Protein AF-A0A8J6MMP4-F1 (afdb_monomer)

pLDDT: mean 76.73, std 19.57, range [41.09, 97.5]

Sequence (83 aa):
MKVIPIVGLLLILSGCEKFITPEKKAIPQKILKVGRCNEHGTCLVEFEGGGTGLMTRPSEGEYGCQSISQRAFELCEGPSDDE

Mean predicted aligned error: 13.56 Å

Structure (mmCIF, N/CA/C/O backbone):
data_AF-A0A8J6MMP4-F1
#
_entry.id   AF-A0A8J6MMP4-F1
#
loop_
_atom_site.group_PDB
_atom_site.id
_atom_site.type_symbol
_atom_site.label_atom_id
_atom_site.label_alt_id
_atom_site.label_comp_id
_atom_site.label_asym_id
_atom_site.label_entity_id
_atom_site.label_seq_id
_atom_site.pdbx_PDB_ins_code
_atom_site.Cartn_x
_atom_site.Cartn_y
_atom_site.Cartn_z
_atom_site.occupancy
_atom_site.B_iso_or_equiv
_atom_site.auth_seq_id
_atom_site.auth_comp_id
_atom_site.auth_asym_id
_atom_site.auth_atom_id
_atom_site.pdbx_PDB_model_num
ATOM 1 N N . MET A 1 1 ? 73.818 12.534 -13.876 1.00 41.09 1 MET A N 1
ATOM 2 C CA . MET A 1 1 ? 72.637 12.775 -13.021 1.00 41.09 1 MET A CA 1
ATOM 3 C C . MET A 1 1 ? 71.400 12.661 -13.898 1.00 41.09 1 MET A C 1
ATOM 5 O O . MET A 1 1 ? 71.236 13.477 -14.793 1.00 41.09 1 MET A O 1
ATOM 9 N N . LYS A 1 2 ? 70.601 11.603 -13.738 1.00 44.62 2 LYS A N 1
ATOM 10 C CA . LYS A 1 2 ? 69.322 11.428 -14.439 1.00 44.62 2 LYS A CA 1
ATOM 11 C C . LYS A 1 2 ? 68.256 11.314 -13.357 1.00 44.62 2 LYS A C 1
ATOM 13 O O . LYS A 1 2 ? 68.264 10.366 -12.582 1.00 44.62 2 LYS A O 1
ATOM 18 N N . VAL A 1 3 ? 67.467 12.376 -13.241 1.00 55.88 3 VAL A N 1
ATOM 19 C CA . VAL A 1 3 ? 66.409 12.546 -12.248 1.00 55.88 3 VAL A CA 1
ATOM 20 C C . VAL A 1 3 ? 65.271 11.608 -12.623 1.00 55.88 3 VAL A C 1
ATOM 22 O O . VAL A 1 3 ? 64.791 11.622 -13.753 1.00 55.88 3 VAL A O 1
ATOM 25 N N . ILE A 1 4 ? 64.904 10.757 -11.678 1.00 61.53 4 ILE A N 1
ATOM 26 C CA . ILE A 1 4 ? 63.806 9.806 -11.770 1.00 61.53 4 ILE A CA 1
ATOM 27 C C . ILE A 1 4 ? 62.505 10.565 -11.468 1.00 61.53 4 ILE A C 1
ATOM 29 O O . ILE A 1 4 ? 62.390 11.087 -10.358 1.00 61.53 4 ILE A O 1
ATOM 33 N N . PRO A 1 5 ? 61.501 10.614 -12.363 1.00 48.78 5 PRO A N 1
ATOM 34 C CA . PRO A 1 5 ? 60.168 11.037 -11.980 1.00 48.78 5 PRO A CA 1
ATOM 35 C C . PRO A 1 5 ? 59.322 9.787 -11.699 1.00 48.78 5 PRO A C 1
ATOM 37 O O . PRO A 1 5 ? 58.571 9.332 -12.552 1.00 48.78 5 PRO A O 1
ATOM 40 N N . ILE A 1 6 ? 59.424 9.220 -10.490 1.00 59.84 6 ILE A N 1
ATOM 41 C CA . ILE A 1 6 ? 58.378 8.325 -9.944 1.00 59.84 6 ILE A CA 1
ATOM 42 C C . ILE A 1 6 ? 57.329 9.228 -9.279 1.00 59.84 6 ILE A C 1
ATOM 44 O O . ILE A 1 6 ? 57.063 9.169 -8.083 1.00 59.84 6 ILE A O 1
ATOM 48 N N . VAL A 1 7 ? 56.784 10.153 -10.067 1.00 52.28 7 VAL A N 1
ATOM 49 C CA . VAL A 1 7 ? 55.608 10.944 -9.710 1.00 52.28 7 VAL A CA 1
ATOM 50 C C . VAL A 1 7 ? 54.481 10.334 -10.520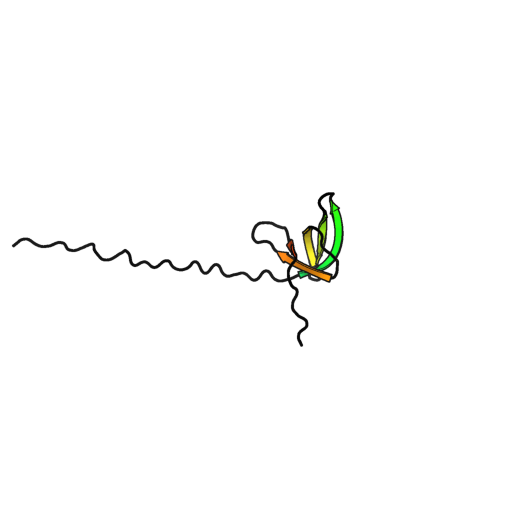 1.00 52.28 7 VAL A C 1
ATOM 52 O O . VAL A 1 7 ? 54.429 10.517 -11.731 1.00 52.28 7 VAL A O 1
ATOM 55 N N . GLY A 1 8 ? 53.622 9.550 -9.876 1.00 52.16 8 GLY A N 1
ATOM 56 C CA . GLY A 1 8 ? 52.416 9.050 -10.539 1.00 52.16 8 GLY A CA 1
ATOM 57 C C . GLY A 1 8 ? 51.952 7.653 -10.150 1.00 52.16 8 GLY A C 1
ATOM 58 O O . GLY A 1 8 ? 51.032 7.154 -10.782 1.00 52.16 8 GLY A O 1
ATOM 59 N N . LEU A 1 9 ? 52.537 7.015 -9.129 1.00 50.59 9 LEU A N 1
ATOM 60 C CA . LEU A 1 9 ? 52.000 5.764 -8.573 1.00 50.59 9 LEU A CA 1
ATOM 61 C C . LEU A 1 9 ? 51.360 5.974 -7.193 1.00 50.59 9 LEU A C 1
ATOM 63 O O . LEU A 1 9 ? 51.602 5.242 -6.241 1.00 50.59 9 LEU A O 1
ATOM 67 N N . LEU A 1 10 ? 50.554 7.018 -7.086 1.00 54.44 10 LEU A N 1
ATOM 68 C CA . LEU A 1 10 ? 49.658 7.294 -5.970 1.00 54.44 10 LEU A CA 1
ATOM 69 C C . LEU A 1 10 ? 48.449 7.939 -6.623 1.00 54.44 10 LEU A C 1
ATOM 71 O O . LEU A 1 10 ? 48.624 9.050 -7.103 1.00 54.44 10 LEU A O 1
ATOM 75 N N . LEU A 1 11 ? 47.318 7.224 -6.730 1.00 52.81 11 LEU A N 1
ATOM 76 C CA . LEU A 1 11 ? 45.937 7.739 -6.917 1.00 52.81 11 LEU A CA 1
ATOM 77 C C . LEU A 1 11 ? 44.956 6.671 -7.471 1.00 52.81 11 LEU A C 1
ATOM 79 O O . LEU A 1 11 ? 44.081 6.989 -8.265 1.00 52.81 11 LEU A O 1
ATOM 83 N N . ILE A 1 12 ? 45.052 5.393 -7.070 1.00 55.56 12 ILE A N 1
ATOM 84 C CA . ILE A 1 12 ? 43.997 4.397 -7.401 1.00 55.56 12 ILE A CA 1
ATOM 85 C C . ILE A 1 12 ? 43.486 3.649 -6.160 1.00 55.56 12 ILE A C 1
ATOM 87 O O . ILE A 1 12 ? 42.998 2.529 -6.237 1.00 55.56 12 ILE A O 1
ATOM 91 N N . LEU A 1 13 ? 43.586 4.281 -4.990 1.00 47.22 13 LEU A N 1
ATOM 92 C CA . LEU A 1 13 ? 42.944 3.805 -3.760 1.00 47.22 13 LEU A CA 1
ATOM 93 C C . LEU A 1 13 ? 41.843 4.770 -3.304 1.00 47.22 13 LEU A C 1
ATOM 95 O O . LEU A 1 13 ? 41.552 4.869 -2.116 1.00 47.22 13 LEU A O 1
ATOM 99 N N . SER A 1 14 ? 41.211 5.477 -4.246 1.00 51.22 14 SER A N 1
ATOM 100 C CA . SER A 1 14 ? 39.875 6.018 -4.006 1.00 51.22 14 SER A CA 1
ATOM 101 C C . SER A 1 14 ? 38.945 4.821 -3.931 1.00 51.22 14 SER A C 1
ATOM 103 O O . SER A 1 14 ? 38.555 4.245 -4.948 1.00 51.22 14 SER A O 1
ATOM 105 N N . GLY A 1 15 ? 38.719 4.381 -2.695 1.00 53.91 15 GLY A N 1
ATOM 106 C CA . GLY A 1 15 ? 37.817 3.302 -2.369 1.00 53.91 15 GLY A CA 1
ATOM 107 C C . GLY A 1 15 ? 36.499 3.481 -3.103 1.00 53.91 15 GLY A C 1
ATOM 108 O O . GLY 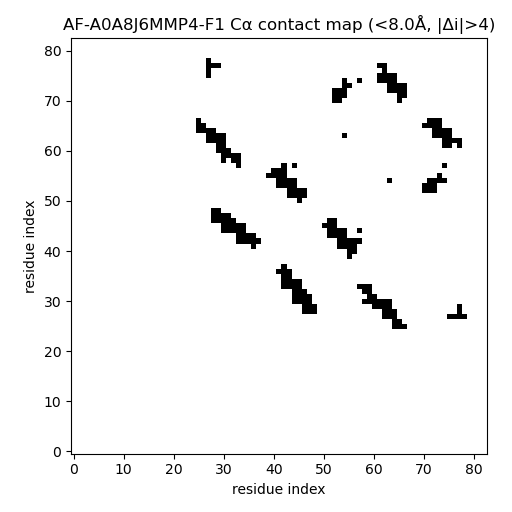A 1 15 ? 36.020 4.595 -3.308 1.00 53.91 15 GLY A O 1
ATOM 109 N N . CYS A 1 16 ? 35.906 2.356 -3.484 1.00 50.31 16 CYS A N 1
ATOM 110 C CA . CYS A 1 16 ? 34.471 2.305 -3.664 1.00 50.31 16 CYS A CA 1
ATOM 111 C C . CYS A 1 16 ? 33.858 2.741 -2.329 1.00 50.31 16 CYS A C 1
ATOM 113 O O . CYS A 1 16 ? 33.685 1.918 -1.428 1.00 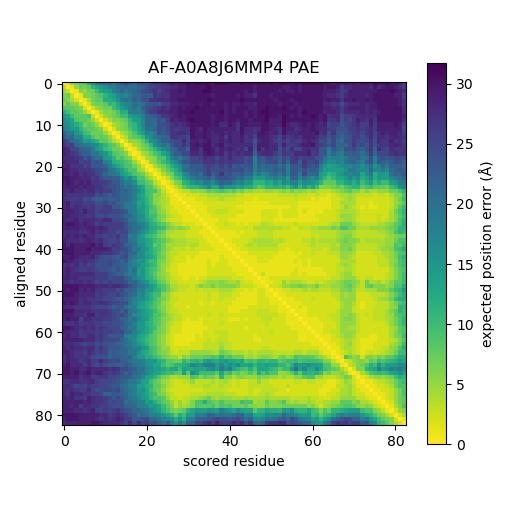50.31 16 CYS A O 1
ATOM 115 N N . GLU A 1 17 ? 33.595 4.041 -2.174 1.00 50.09 17 GLU A N 1
ATOM 116 C CA . GLU A 1 17 ? 32.574 4.526 -1.265 1.00 50.09 17 GLU A CA 1
ATOM 117 C C . GLU A 1 17 ? 31.345 3.710 -1.628 1.00 50.09 17 GLU A C 1
ATOM 119 O O . GLU A 1 17 ? 30.742 3.878 -2.690 1.00 50.09 17 GLU A O 1
ATOM 124 N N . LYS A 1 18 ? 31.060 2.705 -0.795 1.00 49.97 18 LYS A N 1
ATOM 125 C CA . LYS A 1 18 ? 29.801 1.989 -0.849 1.00 49.97 18 LYS A CA 1
ATOM 126 C C . LYS A 1 18 ? 28.758 3.090 -0.833 1.00 49.97 18 LYS A C 1
ATOM 128 O O . LYS A 1 18 ? 28.661 3.809 0.157 1.00 49.97 18 LYS A O 1
ATOM 133 N N . PHE A 1 19 ? 28.034 3.245 -1.936 1.00 49.91 19 PHE A N 1
ATOM 134 C CA . PHE A 1 19 ? 26.798 4.001 -1.958 1.00 49.91 19 PHE A CA 1
ATOM 135 C C . PHE A 1 19 ? 25.897 3.334 -0.919 1.00 49.91 19 PHE A C 1
ATOM 137 O O . PHE A 1 19 ? 25.199 2.362 -1.206 1.00 49.91 19 PHE A O 1
ATOM 144 N N . ILE A 1 20 ? 25.978 3.811 0.325 1.00 49.75 20 ILE A N 1
ATOM 145 C CA . ILE A 1 20 ? 24.976 3.579 1.350 1.00 49.75 20 ILE A CA 1
ATOM 146 C C . ILE A 1 20 ? 23.786 4.350 0.812 1.00 49.75 20 ILE A C 1
ATOM 148 O O . ILE A 1 20 ? 23.616 5.537 1.074 1.00 49.75 20 ILE A O 1
ATOM 152 N N . THR A 1 21 ? 23.021 3.693 -0.053 1.00 51.41 21 THR A N 1
ATOM 153 C CA . THR A 1 21 ? 21.692 4.174 -0.376 1.00 51.41 21 THR A CA 1
ATOM 154 C C . THR A 1 21 ? 20.976 4.013 0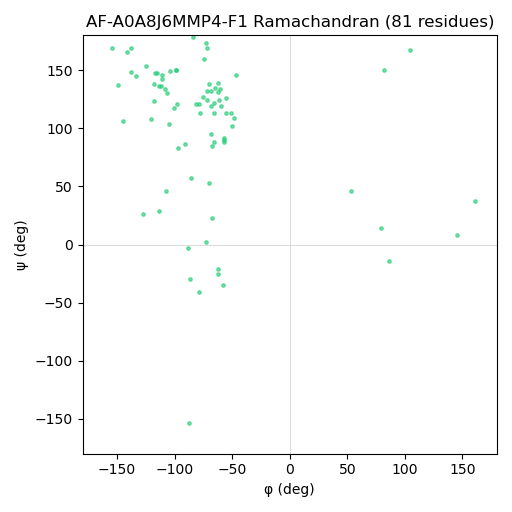.950 1.00 51.41 21 THR A C 1
ATOM 156 O O . THR A 1 21 ? 20.909 2.878 1.427 1.00 51.41 21 THR A O 1
ATOM 159 N N . PRO A 1 22 ? 20.568 5.097 1.632 1.00 47.47 22 PRO A N 1
ATOM 160 C CA . PRO A 1 22 ? 19.761 4.927 2.818 1.00 47.47 22 PRO A CA 1
ATOM 161 C C . PRO A 1 22 ? 18.569 4.099 2.354 1.00 47.47 22 PRO A C 1
ATOM 163 O O . PRO A 1 22 ? 17.807 4.551 1.497 1.00 47.47 22 PRO A O 1
ATOM 166 N N . GLU A 1 23 ? 18.465 2.861 2.842 1.00 49.69 23 GLU A N 1
ATOM 167 C CA . GLU A 1 23 ? 17.221 2.110 2.822 1.00 49.69 23 GLU A CA 1
ATOM 168 C C . GLU A 1 23 ? 16.244 3.002 3.571 1.00 49.69 23 GLU A C 1
ATOM 170 O O . GLU A 1 23 ? 16.151 2.997 4.799 1.00 49.69 23 GLU A O 1
ATOM 175 N N . LYS A 1 24 ? 15.592 3.891 2.825 1.00 52.78 24 LYS A N 1
ATOM 176 C CA . LYS A 1 24 ? 14.454 4.650 3.292 1.00 52.78 24 LYS A CA 1
ATOM 177 C C . LYS A 1 24 ? 13.420 3.562 3.498 1.00 52.78 24 LYS A C 1
ATOM 179 O O . LYS A 1 24 ? 12.749 3.177 2.547 1.00 52.78 24 LYS A O 1
ATOM 184 N N . LYS A 1 25 ? 13.413 2.979 4.701 1.00 57.28 25 LYS A N 1
ATOM 185 C CA . LYS A 1 25 ? 12.445 1.970 5.112 1.00 57.28 25 LYS A CA 1
ATOM 186 C C . LYS A 1 25 ? 11.089 2.538 4.728 1.00 57.28 25 LYS A C 1
ATOM 188 O O . LYS A 1 25 ? 10.690 3.576 5.258 1.00 57.28 25 LYS A O 1
ATOM 193 N N . ALA A 1 26 ? 10.474 1.956 3.703 1.00 68.44 26 ALA A N 1
ATOM 194 C CA . ALA A 1 26 ? 9.174 2.397 3.247 1.00 68.44 26 ALA A CA 1
ATOM 195 C C . ALA A 1 26 ? 8.239 2.230 4.444 1.00 68.44 26 ALA A C 1
ATOM 197 O O . ALA A 1 26 ? 8.156 1.142 5.006 1.00 68.44 26 ALA A O 1
ATOM 198 N N . ILE A 1 27 ? 7.648 3.332 4.906 1.00 85.38 27 ILE A N 1
ATOM 199 C CA . ILE A 1 27 ? 6.815 3.320 6.107 1.00 85.38 27 ILE A CA 1
ATOM 200 C C . ILE A 1 27 ? 5.558 2.512 5.762 1.00 85.38 27 ILE A C 1
ATOM 202 O O . ILE A 1 27 ? 4.850 2.920 4.833 1.00 85.38 27 ILE A O 1
ATOM 206 N N . PRO A 1 28 ? 5.286 1.388 6.452 1.00 90.69 28 PRO A N 1
ATOM 207 C CA . PRO A 1 28 ? 4.088 0.602 6.201 1.00 90.69 28 PRO A CA 1
ATOM 208 C C . PRO A 1 28 ? 2.849 1.441 6.503 1.00 90.69 28 PRO A C 1
ATOM 210 O O . PRO A 1 28 ? 2.756 2.069 7.558 1.00 90.69 28 PRO A O 1
ATOM 213 N N . GLN A 1 29 ? 1.889 1.457 5.583 1.00 92.69 29 GLN A N 1
ATOM 214 C CA . GLN A 1 29 ? 0.616 2.151 5.754 1.00 92.69 29 GLN A CA 1
ATOM 215 C C . GLN A 1 29 ? -0.528 1.150 5.709 1.00 92.69 29 GLN A C 1
ATOM 217 O O . GLN A 1 29 ? -0.675 0.419 4.730 1.00 92.69 29 GLN A O 1
ATOM 222 N N . LYS A 1 30 ? -1.346 1.129 6.762 1.00 95.12 30 LYS A N 1
ATOM 223 C CA . LYS A 1 30 ? -2.475 0.208 6.866 1.00 95.12 30 LYS A CA 1
ATOM 224 C C . LYS A 1 30 ? -3.589 0.600 5.905 1.00 95.12 30 LYS A C 1
ATOM 226 O O . LYS A 1 30 ? -3.975 1.771 5.831 1.00 95.12 30 LYS A O 1
ATOM 231 N N . ILE A 1 31 ? -4.098 -0.380 5.172 1.00 96.31 31 ILE A N 1
ATOM 232 C CA . ILE A 1 31 ? -5.185 -0.223 4.212 1.00 96.31 31 ILE A CA 1
ATOM 233 C C . ILE A 1 31 ? -6.495 -0.153 4.988 1.00 96.31 31 ILE A C 1
ATOM 235 O O . ILE A 1 31 ? -6.932 -1.136 5.585 1.00 96.31 31 ILE A O 1
ATOM 239 N N . LEU A 1 32 ? -7.128 1.016 4.953 1.00 97.19 32 LEU A N 1
ATOM 240 C CA . LEU A 1 32 ? -8.434 1.244 5.558 1.00 97.19 32 LEU A CA 1
ATOM 241 C C . LEU A 1 32 ? -9.551 0.692 4.672 1.00 97.19 32 LEU A C 1
ATOM 243 O O . LEU A 1 32 ? -10.516 0.129 5.176 1.00 97.19 32 LEU A O 1
ATOM 247 N N . LYS A 1 33 ? -9.436 0.891 3.355 1.00 97.50 33 LYS A N 1
ATOM 248 C CA . LYS A 1 33 ? -10.490 0.533 2.407 1.00 97.50 33 LYS A CA 1
ATOM 249 C C . LYS A 1 33 ? -9.930 0.136 1.054 1.00 97.50 33 LYS A C 1
ATOM 251 O O . LYS A 1 33 ? -9.062 0.825 0.510 1.00 97.50 33 LYS A O 1
ATOM 256 N N . VAL A 1 34 ? -10.490 -0.925 0.475 1.00 96.94 34 VAL A N 1
ATOM 257 C CA . VAL A 1 34 ? -10.212 -1.326 -0.910 1.00 96.94 34 VAL A CA 1
ATOM 258 C C . VAL A 1 34 ? -11.350 -0.853 -1.811 1.00 96.94 34 VAL A C 1
ATOM 260 O O . VAL A 1 34 ? -12.513 -1.221 -1.656 1.00 96.94 34 VAL A O 1
ATOM 263 N N . GLY A 1 35 ? -11.014 0.021 -2.752 1.00 95.00 35 GLY A N 1
ATOM 264 C CA . GLY A 1 35 ? -11.934 0.586 -3.727 1.00 95.00 35 GLY A CA 1
ATOM 265 C C . GLY A 1 35 ? -12.073 -0.264 -4.989 1.00 95.00 35 GLY A C 1
ATOM 266 O O . GLY A 1 35 ? -11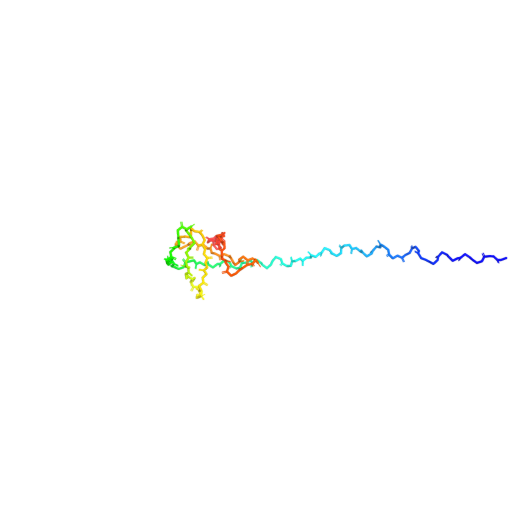.889 -1.479 -5.001 1.00 95.00 35 GLY A O 1
ATOM 267 N N . ARG A 1 36 ? -12.422 0.398 -6.098 1.00 93.19 36 ARG A N 1
ATOM 268 C CA . ARG A 1 36 ? -12.631 -0.270 -7.387 1.00 93.19 36 ARG A CA 1
ATOM 269 C C . ARG A 1 36 ? -11.324 -0.887 -7.898 1.00 93.19 36 ARG A C 1
ATOM 271 O O . ARG A 1 36 ? -10.295 -0.213 -7.938 1.00 93.19 36 ARG A O 1
ATOM 278 N N . CYS A 1 37 ? -11.423 -2.126 -8.370 1.00 95.44 37 CYS A N 1
ATOM 279 C CA . CYS A 1 37 ? -10.343 -2.859 -9.021 1.00 95.44 37 CYS A CA 1
ATOM 280 C C . CYS A 1 37 ? -10.539 -2.916 -10.542 1.00 95.44 37 CYS A C 1
ATOM 282 O O . CYS A 1 37 ? -11.673 -2.927 -11.027 1.00 95.44 37 CYS A O 1
ATOM 284 N N . ASN A 1 38 ? -9.439 -2.952 -11.294 1.00 95.19 38 ASN A N 1
ATOM 285 C CA . ASN A 1 38 ? -9.448 -3.265 -12.725 1.00 95.19 38 ASN A CA 1
ATOM 286 C C . ASN A 1 38 ? -9.428 -4.791 -12.972 1.00 95.19 38 ASN A C 1
ATOM 288 O O . ASN A 1 38 ? -9.355 -5.583 -12.032 1.00 95.19 38 ASN A O 1
ATOM 292 N N . GLU A 1 39 ? -9.455 -5.209 -14.241 1.00 96.81 39 GLU A N 1
ATOM 293 C CA . GLU A 1 39 ? -9.429 -6.629 -14.644 1.00 96.81 39 GLU A CA 1
ATOM 294 C C . GLU A 1 39 ? -8.148 -7.381 -14.236 1.00 96.81 39 GLU A C 1
ATOM 296 O O . GLU A 1 39 ? -8.155 -8.603 -14.108 1.00 96.81 39 GLU A O 1
ATOM 301 N N . HIS A 1 40 ? -7.058 -6.658 -13.973 1.00 93.94 40 HIS A N 1
ATOM 302 C CA . HIS A 1 40 ? -5.788 -7.221 -13.512 1.00 93.94 40 HIS A CA 1
ATOM 303 C C . HIS A 1 40 ? -5.714 -7.348 -11.980 1.00 93.94 40 HIS A C 1
ATOM 305 O O . HIS A 1 40 ? -4.731 -7.866 -11.446 1.00 93.94 40 HIS A O 1
ATOM 311 N N . GLY A 1 41 ? -6.749 -6.899 -11.262 1.00 93.31 41 GLY A N 1
ATOM 312 C CA . GLY A 1 41 ? -6.792 -6.890 -9.803 1.00 93.31 41 GLY A CA 1
ATOM 313 C C . GLY A 1 41 ? -6.022 -5.732 -9.170 1.00 93.31 41 GLY A C 1
ATOM 314 O O . GLY A 1 41 ? -5.774 -5.770 -7.970 1.00 93.31 41 GLY A O 1
ATOM 315 N N . THR A 1 42 ? -5.633 -4.707 -9.934 1.00 94.19 42 THR A N 1
ATOM 316 C CA . THR A 1 42 ? -5.108 -3.458 -9.369 1.00 94.19 42 THR A CA 1
ATOM 317 C C . THR A 1 42 ? -6.269 -2.601 -8.881 1.00 94.19 42 THR A C 1
ATOM 319 O O . THR A 1 42 ? -7.145 -2.230 -9.664 1.00 94.19 42 THR A O 1
ATOM 322 N N . CYS A 1 43 ? -6.270 -2.286 -7.592 1.00 95.12 43 CYS A N 1
ATOM 323 C CA . CYS A 1 43 ? -7.317 -1.556 -6.898 1.00 95.12 43 CYS A CA 1
ATOM 324 C C . CYS A 1 43 ? -6.798 -0.208 -6.395 1.00 95.12 43 CYS A C 1
ATOM 326 O O . CYS A 1 43 ? -5.628 -0.077 -6.024 1.00 95.12 43 CYS A O 1
ATOM 328 N N . LEU A 1 44 ? -7.684 0.788 -6.362 1.00 95.25 44 LEU A N 1
ATOM 329 C CA . LEU A 1 44 ? -7.458 2.011 -5.593 1.00 95.25 44 LEU A CA 1
ATOM 330 C C . LEU A 1 44 ? -7.674 1.700 -4.110 1.00 95.25 44 LEU A C 1
ATOM 332 O O . LEU A 1 44 ? -8.726 1.176 -3.758 1.00 95.25 44 LEU A O 1
ATOM 336 N N . VAL A 1 45 ? -6.711 2.027 -3.257 1.00 95.75 45 VAL A N 1
ATOM 337 C CA . VAL A 1 45 ? -6.792 1.834 -1.803 1.00 95.75 45 VAL A CA 1
ATOM 338 C C . VAL A 1 45 ? -6.740 3.169 -1.076 1.00 95.75 45 VAL A C 1
ATOM 340 O O . VAL A 1 45 ? -6.079 4.102 -1.538 1.00 95.75 45 VAL A O 1
ATOM 343 N N . GLU A 1 46 ? -7.422 3.250 0.062 1.00 95.69 46 GLU A N 1
ATOM 344 C CA . GLU A 1 46 ? -7.344 4.362 1.014 1.00 95.69 46 GLU A CA 1
ATOM 345 C C . GLU A 1 46 ? -6.597 3.884 2.266 1.00 95.69 46 GLU A C 1
ATOM 347 O O . GLU A 1 46 ? -6.877 2.793 2.772 1.00 95.69 46 GLU A O 1
ATOM 352 N N . PHE A 1 47 ? -5.649 4.677 2.764 1.00 95.06 47 PHE A N 1
ATOM 353 C CA . PHE A 1 47 ? -4.844 4.334 3.943 1.00 95.06 47 PHE A CA 1
ATOM 354 C C . PHE A 1 47 ? -5.373 5.017 5.212 1.00 95.06 47 PHE A C 1
ATOM 356 O O . PHE A 1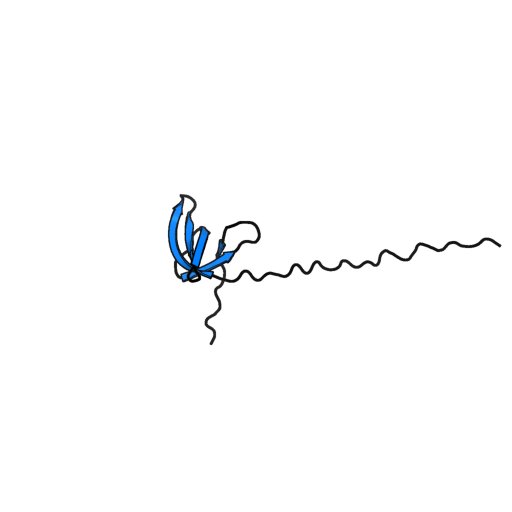 47 ? -5.900 6.127 5.143 1.00 95.06 47 PHE A O 1
ATOM 363 N N . GLU A 1 48 ? -5.183 4.397 6.383 1.00 93.88 48 GLU A N 1
ATOM 364 C CA . GLU A 1 48 ? -5.623 4.959 7.678 1.00 93.88 48 GLU A CA 1
ATOM 365 C C . GLU A 1 48 ? -5.013 6.339 7.977 1.00 93.88 48 GLU A C 1
ATOM 367 O O . GLU A 1 48 ? -5.685 7.208 8.526 1.00 93.88 48 GLU A O 1
ATOM 372 N N . GLY A 1 49 ? -3.760 6.571 7.569 1.00 88.75 49 GLY A N 1
ATOM 373 C CA . GLY A 1 49 ? -3.066 7.857 7.728 1.00 88.75 49 GLY A CA 1
ATOM 374 C C . GLY A 1 49 ? -3.563 8.973 6.799 1.00 88.75 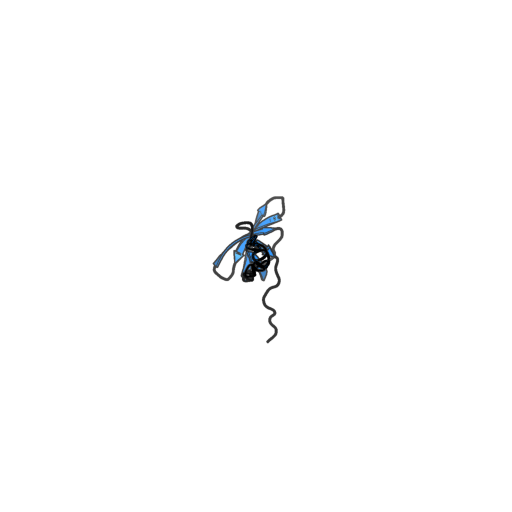49 GLY A C 1
ATOM 375 O O . GLY A 1 49 ? -3.022 10.079 6.822 1.00 88.75 49 GLY A O 1
ATOM 376 N N . GLY A 1 50 ? -4.579 8.692 5.980 1.00 86.62 50 GLY A N 1
ATOM 377 C CA . GLY A 1 50 ? -5.017 9.550 4.892 1.00 86.62 50 GLY A CA 1
ATOM 378 C C . GLY A 1 50 ? -4.163 9.366 3.636 1.00 86.62 50 GLY A C 1
ATOM 379 O O . GLY A 1 50 ? -2.980 9.041 3.684 1.00 86.62 50 GLY A O 1
ATOM 380 N N . GLY A 1 51 ? -4.782 9.582 2.478 1.00 89.00 51 GLY A N 1
ATOM 381 C CA . GLY A 1 51 ? -4.150 9.387 1.175 1.00 89.00 51 GLY A CA 1
ATOM 382 C C . GLY A 1 51 ? -4.605 8.112 0.471 1.00 89.00 51 GLY A C 1
ATOM 383 O O . GLY A 1 51 ? -5.267 7.246 1.043 1.00 89.00 51 GLY A O 1
ATOM 384 N N . THR A 1 52 ? -4.269 8.032 -0.814 1.00 91.94 52 THR A N 1
ATOM 385 C CA . THR A 1 52 ? -4.719 6.960 -1.704 1.00 91.94 52 THR A CA 1
ATOM 386 C C . THR A 1 52 ? -3.570 6.401 -2.525 1.00 91.94 52 THR A C 1
ATOM 388 O O . THR A 1 52 ? -2.705 7.161 -2.970 1.00 91.94 52 THR A O 1
ATOM 391 N N . GLY A 1 53 ? -3.599 5.100 -2.795 1.00 91.38 53 GLY A N 1
ATOM 392 C CA . GLY A 1 53 ? -2.591 4.402 -3.591 1.00 91.38 53 GLY A CA 1
ATOM 393 C C . GLY A 1 53 ? -3.196 3.391 -4.556 1.00 91.38 53 GLY A C 1
ATOM 394 O O . GLY A 1 53 ? -4.382 3.081 -4.485 1.00 91.38 53 GLY A O 1
ATOM 395 N N . LEU A 1 54 ? -2.375 2.870 -5.465 1.00 93.56 54 LEU A N 1
ATOM 396 C CA . LEU A 1 54 ? -2.731 1.724 -6.303 1.00 93.56 54 LEU A CA 1
ATOM 397 C C . LEU A 1 54 ? -1.969 0.493 -5.821 1.00 93.56 54 LEU A C 1
ATOM 399 O O . LEU A 1 54 ? -0.750 0.563 -5.656 1.00 93.56 54 LEU A O 1
ATOM 403 N N . MET A 1 55 ? -2.681 -0.616 -5.624 1.00 93.44 55 MET A N 1
ATOM 404 C CA . MET A 1 55 ? -2.121 -1.898 -5.179 1.00 93.44 55 MET A CA 1
ATOM 405 C C . MET A 1 55 ? -2.736 -3.051 -5.959 1.00 93.44 55 MET A C 1
ATOM 407 O O . MET A 1 55 ? -3.899 -2.984 -6.346 1.00 93.44 55 MET A O 1
ATOM 411 N N . THR A 1 56 ? -1.979 -4.124 -6.175 1.00 94.00 56 THR A N 1
ATOM 412 C CA . THR A 1 56 ? -2.474 -5.318 -6.873 1.00 94.00 56 THR A CA 1
ATOM 413 C C . THR A 1 56 ? -2.894 -6.381 -5.869 1.00 94.00 56 THR A C 1
ATOM 415 O O . THR A 1 56 ? -2.072 -6.841 -5.087 1.00 94.00 56 THR A O 1
ATOM 418 N N . ARG A 1 57 ? -4.172 -6.773 -5.926 1.00 94.31 57 ARG A N 1
ATOM 419 C CA . ARG A 1 57 ? -4.841 -7.734 -5.032 1.00 94.31 57 ARG A CA 1
ATOM 420 C C . ARG A 1 57 ? -4.712 -7.416 -3.525 1.00 94.31 57 ARG A C 1
ATOM 422 O O . ARG A 1 57 ? -4.407 -8.329 -2.766 1.00 94.31 57 ARG A O 1
ATOM 429 N N . PRO A 1 58 ? -4.931 -6.162 -3.088 1.00 95.25 58 PRO A N 1
ATOM 430 C CA . PRO A 1 58 ? -4.930 -5.820 -1.669 1.00 95.25 58 PRO A CA 1
ATOM 431 C C . PRO A 1 58 ? -6.204 -6.298 -0.959 1.00 95.25 58 PRO A C 1
ATOM 433 O O . PRO A 1 58 ? -7.259 -6.440 -1.586 1.00 95.25 58 PRO A O 1
ATOM 436 N N . SER A 1 59 ? -6.122 -6.417 0.362 1.00 96.06 59 SER A N 1
ATOM 437 C CA . SER A 1 59 ? -7.245 -6.606 1.283 1.00 96.06 59 SER A CA 1
ATOM 438 C C . SER A 1 59 ? -7.249 -5.527 2.373 1.00 96.06 59 SER A C 1
ATOM 440 O O . SER A 1 59 ? -6.216 -4.955 2.720 1.00 96.06 59 SER A O 1
ATOM 442 N N . GLU A 1 60 ? -8.427 -5.226 2.922 1.00 96.25 60 GLU A N 1
ATOM 443 C CA . GLU A 1 60 ? -8.548 -4.307 4.062 1.00 96.25 60 GLU A CA 1
ATOM 444 C C . GLU A 1 60 ? -7.814 -4.871 5.286 1.00 96.25 60 GLU A C 1
ATOM 446 O O . GLU A 1 60 ? -7.872 -6.070 5.559 1.00 96.25 60 GLU A O 1
ATOM 451 N N . GLY A 1 61 ? -7.108 -4.008 6.018 1.00 94.06 61 GLY A N 1
ATOM 452 C CA . GLY A 1 61 ? -6.282 -4.391 7.163 1.00 94.06 61 GLY A CA 1
ATOM 453 C C . GLY A 1 61 ? -4.850 -4.821 6.824 1.00 94.06 61 GLY A C 1
ATOM 454 O O . GLY A 1 61 ? -4.024 -4.844 7.733 1.00 94.06 61 GLY A O 1
ATOM 455 N N . GLU A 1 62 ? -4.528 -5.099 5.555 1.00 95.25 62 GLU A N 1
ATOM 456 C CA . GLU A 1 62 ? -3.141 -5.315 5.114 1.00 95.25 62 GLU A CA 1
ATOM 457 C C . GLU A 1 62 ? -2.351 -3.995 5.072 1.00 95.25 62 GLU A C 1
ATOM 459 O O . GLU A 1 62 ? -2.905 -2.909 5.260 1.00 95.25 62 GLU A O 1
ATOM 464 N N . TYR A 1 63 ? -1.044 -4.075 4.813 1.00 94.62 63 TYR A N 1
ATOM 465 C CA . TYR A 1 63 ? -0.156 -2.914 4.777 1.00 94.62 63 TYR A CA 1
ATOM 466 C C . TYR A 1 63 ? 0.459 -2.722 3.392 1.00 94.62 63 TYR A C 1
ATOM 468 O O . TYR A 1 63 ? 0.878 -3.672 2.730 1.00 94.62 63 TYR A O 1
ATOM 476 N N . GLY A 1 64 ? 0.516 -1.463 2.959 1.00 93.00 64 GLY A N 1
ATOM 477 C CA . GLY A 1 64 ? 1.159 -1.038 1.725 1.00 93.00 64 GLY A CA 1
ATOM 478 C C . GLY A 1 64 ? 2.409 -0.209 1.994 1.00 93.00 64 GLY A C 1
ATOM 479 O O . GLY A 1 64 ? 2.400 0.714 2.809 1.00 93.00 64 GLY A O 1
ATOM 480 N N . CYS A 1 65 ? 3.471 -0.494 1.251 1.00 90.62 65 CYS A N 1
ATOM 481 C CA . CYS A 1 65 ? 4.720 0.252 1.265 1.00 90.62 65 CYS A CA 1
ATOM 482 C C . CYS A 1 65 ? 4.923 0.936 -0.088 1.00 90.62 65 CYS A C 1
ATOM 484 O O . CYS A 1 65 ? 4.677 0.342 -1.137 1.00 90.62 65 CYS A O 1
ATOM 486 N N . GLN A 1 66 ? 5.348 2.201 -0.078 1.00 87.94 66 GLN A N 1
ATOM 487 C CA . GLN A 1 66 ? 5.563 2.949 -1.316 1.00 87.94 66 GLN A CA 1
ATOM 488 C C . GLN A 1 66 ? 6.719 2.329 -2.106 1.00 87.94 66 GLN A C 1
ATOM 490 O O . GLN A 1 66 ? 7.843 2.252 -1.605 1.00 87.94 66 GLN A O 1
ATOM 495 N N . SER A 1 67 ? 6.452 1.916 -3.344 1.00 78.69 67 SER A N 1
ATOM 496 C CA . SER A 1 67 ? 7.493 1.383 -4.216 1.00 78.69 67 SER A CA 1
ATOM 497 C C . SER A 1 67 ? 8.439 2.507 -4.644 1.00 78.69 67 SER A C 1
ATOM 499 O O . SER A 1 67 ? 8.010 3.606 -4.995 1.00 78.69 67 SER A O 1
ATOM 501 N N . ILE A 1 68 ? 9.746 2.235 -4.653 1.00 69.06 68 ILE A N 1
ATOM 502 C CA . ILE A 1 68 ? 10.792 3.215 -5.013 1.00 69.06 68 ILE A CA 1
ATOM 503 C C . ILE A 1 68 ? 10.624 3.693 -6.467 1.00 69.06 68 ILE A C 1
ATOM 505 O O . ILE A 1 68 ? 11.042 4.792 -6.829 1.00 69.06 68 ILE A O 1
ATOM 509 N N . SER A 1 69 ? 9.995 2.868 -7.307 1.00 59.72 69 SER A N 1
ATOM 510 C CA . SER A 1 69 ? 9.898 3.099 -8.743 1.00 59.72 69 SER A CA 1
ATOM 511 C C . SER A 1 69 ? 8.705 3.972 -9.154 1.00 59.72 69 SER A C 1
ATOM 513 O O . SER A 1 69 ? 8.803 4.644 -10.180 1.00 59.72 69 SER A O 1
ATOM 515 N N . GLN A 1 70 ? 7.575 3.971 -8.426 1.00 58.38 70 GLN A N 1
ATOM 516 C CA . GLN A 1 70 ? 6.304 4.546 -8.917 1.00 58.38 70 GLN A CA 1
ATOM 517 C C . GLN A 1 70 ? 5.363 4.995 -7.779 1.00 58.38 70 GLN A C 1
ATOM 519 O O . GLN A 1 70 ? 5.548 4.631 -6.625 1.00 58.38 70 GLN A O 1
ATOM 524 N N . ARG A 1 71 ? 4.277 5.729 -8.100 1.00 64.69 71 ARG A N 1
ATOM 525 C CA . ARG A 1 71 ? 3.145 6.026 -7.177 1.00 64.69 71 ARG A CA 1
ATOM 526 C C . ARG A 1 71 ? 2.314 4.775 -6.802 1.00 64.69 71 ARG A C 1
ATOM 528 O O . ARG A 1 71 ? 1.134 4.884 -6.473 1.00 64.69 71 ARG A O 1
ATOM 535 N N . ALA A 1 72 ? 2.911 3.597 -6.919 1.00 82.25 72 ALA A N 1
ATOM 536 C CA . ALA A 1 72 ? 2.319 2.314 -6.602 1.00 82.25 72 ALA A CA 1
ATOM 537 C C . ALA A 1 72 ? 2.773 1.879 -5.209 1.00 82.25 72 ALA A C 1
ATOM 539 O O . ALA A 1 72 ? 3.872 2.220 -4.759 1.00 82.25 72 ALA A O 1
ATOM 540 N N . PHE A 1 73 ? 1.910 1.127 -4.545 1.00 90.06 73 PHE A N 1
ATOM 541 C CA . PHE A 1 73 ? 2.207 0.513 -3.266 1.00 90.06 73 PHE A CA 1
ATOM 542 C C . PHE A 1 73 ? 2.297 -0.997 -3.457 1.00 90.06 73 PHE A C 1
ATOM 544 O O . PHE A 1 73 ? 1.552 -1.589 -4.242 1.00 90.06 73 PHE A O 1
ATOM 551 N N . GLU A 1 74 ? 3.228 -1.612 -2.748 1.00 91.12 74 GLU A N 1
ATOM 552 C CA . GLU A 1 74 ? 3.410 -3.060 -2.710 1.00 91.12 74 GLU A CA 1
ATOM 553 C C . GLU A 1 74 ? 3.014 -3.561 -1.324 1.00 91.12 74 GLU A C 1
ATOM 555 O O . GLU A 1 74 ? 3.182 -2.842 -0.336 1.00 91.12 74 GLU A O 1
ATOM 560 N N . LEU A 1 75 ? 2.443 -4.766 -1.258 1.00 90.81 75 LEU A N 1
ATOM 561 C CA . LEU A 1 75 ? 2.119 -5.391 0.021 1.00 90.81 75 LEU A CA 1
ATOM 562 C C . LEU A 1 75 ? 3.404 -5.576 0.828 1.00 90.81 75 LEU A C 1
ATOM 564 O O . LEU A 1 75 ? 4.418 -6.033 0.297 1.00 90.81 75 LEU A O 1
ATOM 568 N N . CYS A 1 76 ? 3.358 -5.214 2.102 1.00 89.88 76 CYS A N 1
ATOM 569 C CA . CYS A 1 76 ? 4.473 -5.374 3.021 1.00 89.88 76 CYS A CA 1
ATOM 570 C C . CYS A 1 76 ? 3.987 -5.803 4.405 1.00 89.88 76 CYS A C 1
ATOM 572 O O . CYS A 1 76 ? 2.797 -5.741 4.711 1.00 89.88 76 CYS A O 1
ATOM 574 N N . GLU A 1 77 ? 4.923 -6.264 5.231 1.00 90.00 77 GLU A N 1
ATOM 575 C CA . GLU A 1 77 ? 4.644 -6.593 6.624 1.00 90.00 77 GLU A CA 1
ATOM 576 C C . GLU A 1 77 ? 4.336 -5.306 7.403 1.00 90.00 77 GLU A C 1
ATOM 578 O O . GLU A 1 77 ? 5.034 -4.293 7.269 1.00 90.00 77 GLU A O 1
ATOM 583 N N . GLY A 1 78 ? 3.248 -5.328 8.173 1.00 86.00 78 GLY A N 1
ATOM 584 C CA . GLY A 1 78 ? 2.927 -4.255 9.106 1.00 86.00 78 GLY A CA 1
ATOM 585 C C . GLY A 1 78 ? 3.870 -4.265 10.311 1.00 86.00 78 GLY A C 1
ATOM 586 O O . GLY A 1 78 ? 4.612 -5.227 10.500 1.00 86.00 78 GLY A O 1
ATOM 587 N N . PRO A 1 79 ? 3.861 -3.215 11.148 1.00 83.38 79 PRO A N 1
ATOM 588 C CA . PRO A 1 79 ? 4.465 -3.323 12.467 1.00 83.38 79 PRO A CA 1
ATOM 589 C C . PRO A 1 79 ? 3.835 -4.516 13.195 1.00 83.38 79 PRO A C 1
ATOM 591 O O . PRO A 1 79 ? 2.610 -4.610 13.275 1.00 83.38 79 PRO A O 1
ATOM 594 N N . SER A 1 80 ? 4.666 -5.431 13.684 1.00 70.69 80 SER A N 1
ATOM 595 C CA . SER A 1 80 ? 4.221 -6.476 14.594 1.00 70.69 80 SER A CA 1
ATOM 596 C C . SER A 1 80 ? 3.675 -5.792 15.844 1.00 70.69 80 SER A C 1
ATOM 598 O O . SER A 1 80 ? 4.390 -5.005 16.465 1.00 70.69 80 SER A O 1
ATOM 600 N N . ASP A 1 81 ? 2.429 -6.083 16.218 1.00 58.88 81 ASP A N 1
ATOM 601 C CA . ASP A 1 81 ? 1.899 -5.792 17.555 1.00 58.88 81 ASP A CA 1
ATOM 602 C C . ASP A 1 81 ? 2.575 -6.732 18.583 1.00 58.88 81 ASP A C 1
ATOM 604 O O . ASP A 1 81 ? 1.917 -7.481 19.299 1.00 58.88 81 ASP A O 1
ATOM 608 N N . ASP A 1 82 ? 3.908 -6.762 18.607 1.00 54.72 82 ASP A N 1
ATOM 609 C CA . ASP A 1 82 ? 4.699 -7.384 19.665 1.00 54.72 82 ASP A CA 1
ATOM 610 C C . ASP A 1 82 ? 4.982 -6.291 20.713 1.00 54.72 82 ASP A C 1
ATOM 612 O O . ASP A 1 82 ? 5.979 -5.579 20.615 1.00 54.72 82 ASP A O 1
ATOM 616 N N . GLU A 1 83 ? 4.016 -6.144 21.634 1.00 45.84 83 GLU A N 1
ATOM 617 C CA . GLU A 1 83 ? 4.027 -5.490 22.970 1.00 45.84 83 GLU A CA 1
ATOM 618 C C . GLU A 1 83 ? 4.844 -4.198 23.203 1.00 45.84 83 GLU A C 1
ATOM 620 O O . GLU A 1 83 ? 6.092 -4.237 23.307 1.00 45.84 83 GLU A O 1
#

Radius of gyration: 24.63 Å; Cα contacts (8 Å, |Δi|>4): 126; chains: 1; bounding box: 85×20×38 Å

Nearest PDB structures (foldseek):
  2nch-assembly1_A  TM=5.097E-01  e=2.257E-01  Wolbachia endosymbiont strain TRS of Brugia malayi
  7qo6-assembly1_H  TM=4.484E-01  e=1.373E-01  Saccharomyces cerevisiae
  6j30-assembly1_H  TM=4.528E-01  e=3.711E-01  Saccharomyces cerevisiae S288C
  6b05-assembly1_A  TM=6.143E-01  e=1.135E+00  Pectobacterium atrosepticum SCRI1043
  6brs-assembly1_A  TM=6.167E-01  e=1.368E+00  Pectobacterium atrosepticum SCRI1043

Secondary structure (DSSP, 8-state):
--------S----------------PPPEEEEEEEEE-TTSEEEEEETTS-EEEEES--TT-EEEE-TTSSBEEEEPPPP---

Solvent-accessible surface area (backbone atoms only — not comparable to full-atom values): 5373 Å² total; per-residue (Å²): 139,82,88,80,81,90,75,77,93,76,87,86,76,78,64,83,72,74,80,76,66,76,79,72,72,54,66,60,37,45,25,63,38,72,54,70,59,53,98,86,36,42,20,41,32,34,33,71,90,61,62,75,39,39,28,68,70,73,56,65,73,42,21,34,19,63,41,95,87,49,89,36,31,40,83,45,78,55,86,73,92,74,129

Foldseek 3Di:
DDDDPPPDPPDPPPDPPPPPVPPPVQAWFAFQDWADADPQQWTWTATPVGDIATEHNDDHGWTWGQDPPDSHTYTDDHPPPPD

=== Feature glossary ===
Key to the feature types in this record:

Secondary structure (8-state, DSSP). Secondary structure is the local, repeating backbone conformation. DSSP classifies it into eight states by reading the hydrogen-bond network: three helix types (H, G, I), two β types (E, B), two non-regular types (T, S), and unstructured coil (-).

Backbone torsions (φ/ψ). Backbone dihedral angles. Every residue except chain termini has a φ (preceding-C → N → Cα → C) and a ψ (N → Cα → C → next-N). They are reported in degrees following the IUPAC sign convention. Secondary structure is essentially a statement about which (φ, ψ) basin each residue occupies.

Predicted aligned error. Predicted Aligned Error (PAE) is an AlphaFold confidence matrix: entry (i, j) is the expected error in the position of residue j, in ångströms, when the prediction is superimposed on the true structure at residue i. Low PAE within a block of residues means that block is internally rigid and well-predicted; high PAE between two blocks means their relative placement is uncertain even if each block individually is confident.

B-factor. B-factor (Debye–Waller factor) reflects atomic displacement in the crystal lattice. It is an experimental observable (units Å²), not a prediction; low values mean the atom is pinned down, high values mean it moves or is heterogeneous across the crystal.

Secondary structure (3-state, P-SEA). Three-state secondary structure (P-SEA) collapses the eight DSSP classes into helix (a), strand (b), and coil (c). P-SEA assigns these from Cα geometry alone — distances and angles — without requiring backbone oxygens, so it works on any Cα trace.

Sequence. Primary structure: the covalent order of the twenty standard amino acids along the backbone. Two proteins with the same sequence will (almost always) fold to the same structure; two with 30% identity often share a fold but not the details.

pLDDT. pLDDT is the predicted lDDT-Cα score: AlphaFold's confidence that the local environment of each residue (all inter-atomic distances within 15 Å) is correctly placed. It is a per-residue number between 0 and 100, with higher meaning more reliable.

InterPro / GO / CATH / organism. Functional annotations link the protein to curated databases. InterPro entries identify conserved domains and families by matching the sequence against member-database signatures (Pfam, PROSITE, CDD, …). Gene Ontology (GO) terms describe molecular function, biological process, and cellular component in a controlled vocabulary. CATH places the structure in a hierarchical fold classification (Class/Architecture/Topology/Homologous-superfamily). The organism is the source species.

Contact-map, Ramachandran, and PAE plots. Three diagnostic plots accompany the record. The Cα contact map visualizes the tertiary structure as a 2D adjacency matrix (8 Å cutoff, sequence-local contacts suppressed). The Ramachandran plot shows the distribution of backbone (φ, ψ) torsions, with points in the α and β basins reflecting secondary structure content. The PAE plot shows AlphaFold's inter-residue confidence as a color matrix.

mmCIF coordinates. The mmCIF table is the protein's shape written out atom by atom. For each backbone N, Cα, C, and carbonyl O, it records an (x, y, z) coordinate triple in Å plus the residue type, chain letter, and residue number.

Radius of gyration, Cα contacts, bounding box. Three whole-structure scalars: the radius of gyration (RMS distance of Cα from centroid, in Å), the count of Cα–Cα contacts (pairs closer than 8 Å and separated by more than four residues in sequence — i.e. tertiary, not local, contacts), and the bounding-box dimensions. Together they distinguish compact globular folds from extended fibres or disordered chains.

Foldseek 3Di. The Foldseek 3Di string encodes local tertiary geometry as a 20-letter alphabet — one character per residue — derived from the relative positions of nearby Cα atoms. Unlike the amino-acid sequence, 3Di is a direct function of the 3D structure, so two proteins with the same fold have similar 3Di strings even at low sequence identity.

Rendered structure images. Six rendered views show the 3D structure from the faces of a cube — i.e. along ±x, ±y, ±z. Rendering representation is drawn randomly per protein from cartoon (secondary-structure ribbons), sticks (backbone bonds), or molecular surface; 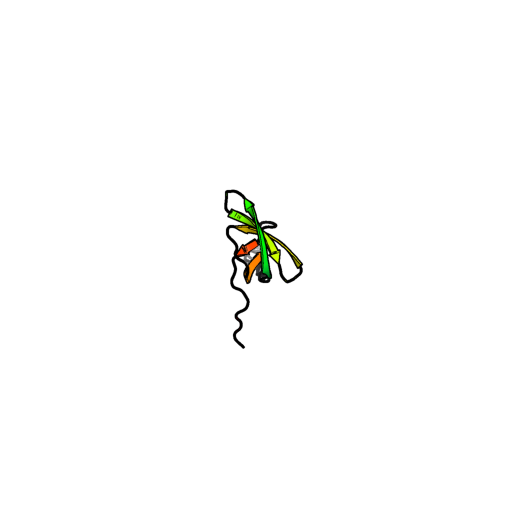coloring is either N→C rainbow (blue at the N-terminus through red at the C-terminus) or one color per chain.

Nearest PDB structures. The Foldseek neighbor list gives 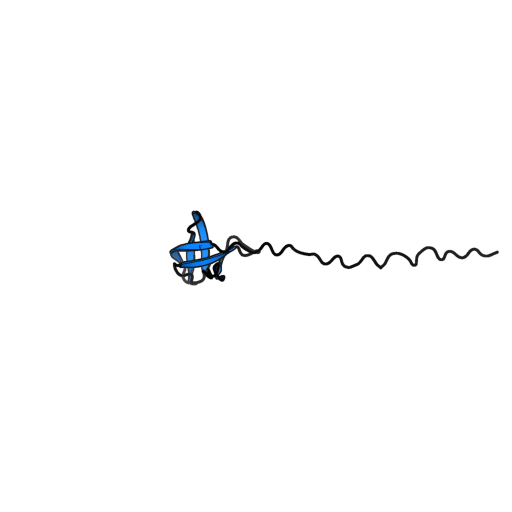the closest experimentally determined structures in the PDB, ranked by structural alignment. TM-score near 1 means near-identical fold; near 0.3 means only rough topology match. This is how one finds what a novel AlphaFold prediction most resembles in the solved-structure universe.

Solvent-accessible surface area. SASA measures how much of the protein is reachable by solvent. It is computed by rolling a water-sized probe over the atomic surface and summing the exposed area (Å²). Per-residue SASA distinguishes core (buried, low SASA) from surface (exposed, high SASA) residues; total SASA is a whole-molecule size measure.